Protein AF-A9WRK1-F1 (afdb_monomer)

Mean predicted aligned error: 12.49 Å

Nearest PDB structures (foldseek):
  1ps9-assembly1_A  TM=9.336E-01  e=1.833E-05  Escherichia coli
  8zpj-assembly1_A-1  TM=4.957E-01  e=1.396E+00  Escherichia coli K-12
  2pdo-assembly1_A  TM=3.924E-01  e=1.396E+00  Shigella flexneri 2a str. 2457T

Structure (mmCIF, N/CA/C/O backbone):
data_AF-A9WRK1-F1
#
_entry.id   AF-A9WRK1-F1
#
loop_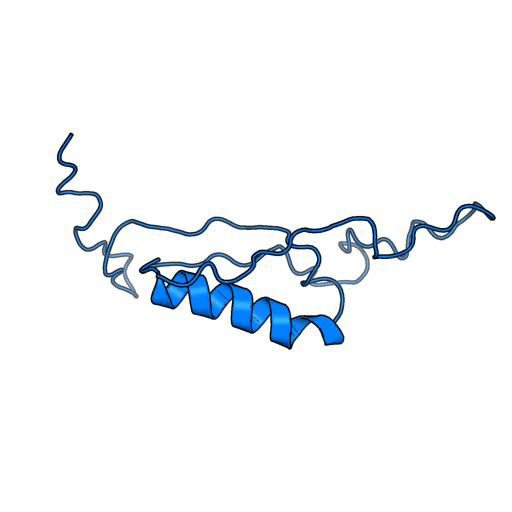
_atom_site.group_PDB
_atom_site.id
_atom_site.type_symbol
_atom_site.label_atom_id
_atom_site.label_alt_id
_atom_site.label_comp_id
_atom_site.label_asym_id
_atom_site.label_entity_id
_atom_site.label_seq_id
_atom_site.pdbx_PDB_ins_code
_atom_site.Cartn_x
_atom_site.Cartn_y
_atom_site.Cartn_z
_atom_site.occupancy
_atom_site.B_iso_or_equiv
_atom_site.auth_seq_id
_atom_site.auth_comp_id
_atom_site.auth_asym_id
_atom_site.auth_atom_id
_atom_site.pdbx_PDB_model_num
ATOM 1 N N . MET A 1 1 ? 4.937 -3.930 26.185 1.00 48.62 1 MET A N 1
ATOM 2 C CA . MET A 1 1 ? 4.802 -2.766 25.283 1.00 48.62 1 MET A CA 1
ATOM 3 C C . MET A 1 1 ? 3.441 -2.855 24.617 1.00 48.62 1 MET A C 1
ATOM 5 O O . MET A 1 1 ? 3.298 -3.611 23.670 1.00 48.62 1 MET A O 1
ATOM 9 N N . ASN A 1 2 ? 2.427 -2.193 25.174 1.00 52.41 2 ASN A N 1
ATOM 10 C CA . ASN A 1 2 ? 1.100 -2.139 24.564 1.00 52.41 2 ASN A CA 1
ATOM 11 C C . ASN A 1 2 ? 0.955 -0.743 23.956 1.00 52.41 2 ASN A C 1
ATOM 13 O O . ASN A 1 2 ? 1.047 0.238 24.692 1.00 52.41 2 ASN A O 1
ATOM 17 N N . SER A 1 3 ? 0.802 -0.655 22.635 1.00 63.91 3 SER A N 1
ATOM 18 C CA . SER A 1 3 ? 0.710 0.611 21.899 1.00 63.91 3 SER A CA 1
ATOM 19 C C . SER A 1 3 ? -0.735 0.816 21.438 1.00 63.91 3 SER A C 1
ATOM 21 O O . SER A 1 3 ? -1.022 0.622 20.256 1.00 63.91 3 SER A O 1
ATOM 23 N N . PRO A 1 4 ? -1.668 1.195 22.335 1.00 78.88 4 PRO A N 1
ATOM 24 C CA . PRO A 1 4 ? -3.091 1.320 22.004 1.00 78.88 4 PRO A CA 1
ATOM 25 C C . PRO A 1 4 ? -3.355 2.343 20.890 1.00 78.88 4 PRO A C 1
ATOM 27 O O . PRO A 1 4 ? -4.357 2.253 20.191 1.00 78.88 4 PRO A O 1
ATOM 30 N N . GLN A 1 5 ? -2.433 3.287 20.677 1.00 89.62 5 GLN A N 1
ATOM 31 C CA . GLN A 1 5 ? -2.527 4.265 19.595 1.00 89.62 5 GLN A CA 1
ATOM 32 C C . GLN A 1 5 ? -2.164 3.699 18.217 1.00 89.62 5 GLN A C 1
ATOM 34 O O . GLN A 1 5 ? -2.598 4.245 17.212 1.00 89.62 5 GLN A O 1
ATOM 39 N N . LEU A 1 6 ? -1.377 2.622 18.131 1.00 91.75 6 LEU A N 1
ATOM 40 C CA . LEU A 1 6 ? -0.943 2.084 16.836 1.00 91.75 6 LEU A CA 1
ATOM 41 C C . LEU A 1 6 ? -2.124 1.509 16.044 1.00 91.75 6 LEU A C 1
ATOM 43 O O . LEU A 1 6 ? -2.216 1.683 14.830 1.00 91.75 6 LEU A O 1
ATOM 47 N N . LEU A 1 7 ? -3.030 0.835 16.750 1.00 93.56 7 LEU A N 1
ATOM 48 C CA . LEU A 1 7 ? -4.214 0.207 16.170 1.00 93.56 7 LEU A CA 1
ATOM 49 C C . LEU A 1 7 ? -5.461 1.093 16.263 1.00 93.56 7 LEU A C 1
ATOM 51 O O . LEU A 1 7 ? -6.532 0.665 15.845 1.00 93.56 7 LEU A O 1
ATOM 55 N N . SER A 1 8 ? -5.338 2.313 16.797 1.00 94.75 8 SER A N 1
ATOM 56 C CA . SER A 1 8 ? -6.451 3.253 16.807 1.00 94.75 8 SER A CA 1
ATOM 57 C C . SER A 1 8 ? -6.650 3.878 15.421 1.00 94.75 8 SER A C 1
ATOM 59 O O . SER A 1 8 ? -5.673 4.063 14.683 1.00 94.75 8 SER A O 1
ATOM 61 N N . PRO A 1 9 ? -7.894 4.234 15.058 1.00 95.62 9 PRO A N 1
ATOM 62 C CA . PRO A 1 9 ? -8.161 4.933 13.812 1.00 95.62 9 PRO A CA 1
ATOM 63 C C . PRO A 1 9 ? -7.408 6.268 13.696 1.00 95.62 9 PRO A C 1
ATOM 65 O O . PRO A 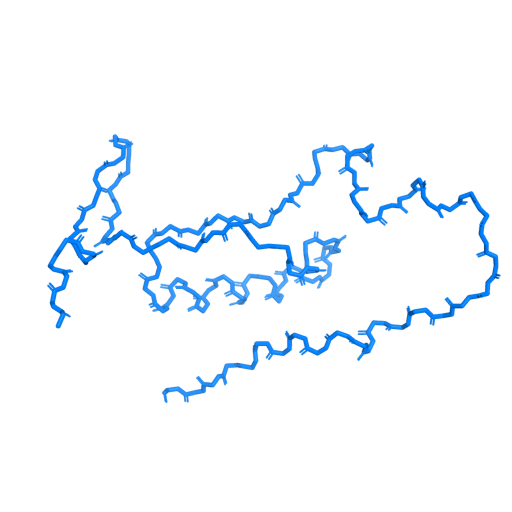1 9 ? -7.080 6.920 14.698 1.00 95.62 9 PRO A O 1
ATOM 68 N N . LEU A 1 10 ? -7.149 6.680 12.456 1.00 95.19 10 LEU A N 1
ATOM 69 C CA . LEU A 1 10 ? -6.555 7.975 12.124 1.00 95.19 10 LEU A CA 1
ATOM 70 C C . LEU A 1 10 ? -7.392 8.668 11.052 1.00 95.19 10 LEU A C 1
ATOM 72 O O . LEU A 1 10 ? -7.588 8.125 9.969 1.00 95.19 10 LEU A O 1
ATOM 76 N N . ASP A 1 11 ? -7.859 9.872 11.357 1.00 95.88 11 ASP A N 1
ATOM 77 C CA . ASP A 1 11 ? -8.555 10.731 10.406 1.00 95.88 11 ASP A CA 1
ATOM 78 C C . ASP A 1 11 ? -7.548 11.561 9.594 1.00 95.88 11 ASP A C 1
ATOM 80 O O . ASP A 1 11 ? -6.659 12.198 10.164 1.00 95.88 11 ASP A O 1
ATOM 84 N N . LEU A 1 12 ? -7.674 11.520 8.267 1.00 94.19 12 LEU A N 1
ATOM 85 C CA . LEU A 1 12 ? -6.870 12.278 7.303 1.00 94.19 12 LEU A CA 1
ATOM 86 C C . LEU A 1 12 ? -7.713 13.322 6.545 1.00 94.19 12 LEU A C 1
ATOM 88 O O . LEU A 1 12 ? -7.290 13.823 5.503 1.00 94.19 12 LEU A O 1
ATOM 92 N N . GLY A 1 13 ? -8.916 13.636 7.032 1.00 95.00 13 GLY A N 1
ATOM 93 C CA . GLY A 1 13 ? -9.843 14.582 6.415 1.00 95.00 13 GLY A CA 1
ATOM 94 C C . GLY A 1 13 ? -10.848 13.876 5.508 1.00 95.00 13 GLY A C 1
ATOM 95 O O . GLY A 1 13 ? -11.990 13.665 5.900 1.00 95.00 13 GLY A O 1
ATOM 96 N N . SER A 1 14 ? -10.449 13.496 4.289 1.00 95.81 14 SER A N 1
ATOM 97 C CA . SER A 1 14 ? -11.358 12.807 3.350 1.00 95.81 14 SER A CA 1
ATOM 98 C C . SER A 1 14 ? -11.432 11.290 3.553 1.00 95.81 14 SER A C 1
ATOM 100 O O . SER A 1 14 ? -12.310 10.633 2.995 1.00 95.81 14 SER A O 1
ATOM 102 N N . HIS A 1 15 ? -10.504 10.723 4.325 1.00 95.69 15 HIS A N 1
ATOM 103 C CA . HIS A 1 15 ? -10.402 9.289 4.572 1.00 95.69 15 HIS A CA 1
ATOM 104 C C . HIS A 1 15 ? -10.056 9.016 6.032 1.00 95.69 15 HIS A C 1
ATOM 106 O O . HIS A 1 15 ? -9.207 9.686 6.617 1.00 95.69 15 HIS A O 1
ATOM 112 N N . THR A 1 16 ? -10.653 7.966 6.590 1.00 95.94 16 THR A N 1
ATOM 113 C CA . THR A 1 16 ? -10.296 7.448 7.912 1.00 95.94 16 THR A CA 1
ATOM 114 C C . THR A 1 16 ? -9.566 6.122 7.756 1.00 95.94 16 THR A C 1
ATOM 116 O O . THR A 1 16 ? -10.099 5.159 7.201 1.00 95.94 16 THR A O 1
ATOM 119 N N . LEU A 1 17 ? -8.340 6.058 8.262 1.00 96.00 17 LEU A N 1
ATOM 120 C CA . LEU A 1 17 ? -7.562 4.833 8.327 1.00 96.00 17 LEU A CA 1
ATOM 121 C C . LEU A 1 17 ? -8.003 3.999 9.529 1.00 96.00 17 LEU A C 1
ATOM 123 O O . LEU A 1 17 ? -8.115 4.497 10.647 1.00 96.00 17 LEU A O 1
ATOM 127 N N . ARG A 1 18 ? -8.192 2.699 9.298 1.00 94.69 18 ARG A N 1
ATOM 128 C CA . ARG A 1 18 ? -8.546 1.701 10.323 1.00 94.69 18 ARG A CA 1
ATOM 129 C C . ARG A 1 18 ? -7.479 1.513 11.409 1.00 94.69 18 ARG A C 1
ATOM 131 O O . ARG A 1 18 ? -7.803 1.043 12.491 1.00 94.69 18 ARG A O 1
ATOM 138 N N . ASN A 1 19 ? -6.220 1.830 11.108 1.00 95.38 19 ASN A N 1
ATOM 139 C CA . ASN A 1 19 ? -5.086 1.810 12.030 1.00 95.38 19 ASN A CA 1
ATOM 140 C C . ASN A 1 19 ? -3.967 2.725 11.499 1.00 95.38 19 ASN A C 1
ATOM 142 O O . ASN A 1 19 ? -4.071 3.270 10.399 1.00 95.38 19 ASN A O 1
ATOM 146 N N . ARG A 1 20 ? -2.883 2.877 12.263 1.00 96.06 20 ARG A N 1
ATOM 147 C CA . ARG A 1 20 ? -1.729 3.722 11.907 1.00 96.06 20 ARG A CA 1
ATOM 148 C C . ARG A 1 20 ? -0.588 2.942 11.248 1.00 96.06 20 ARG A C 1
ATOM 150 O O . ARG A 1 20 ? 0.549 3.408 11.240 1.00 96.06 20 ARG A O 1
ATOM 157 N N . VAL A 1 21 ? -0.867 1.749 10.722 1.00 95.19 21 VAL A N 1
ATOM 158 C CA . VAL A 1 21 ? 0.118 0.913 10.031 1.00 95.19 21 VAL A CA 1
ATOM 159 C C . VAL A 1 21 ? 0.119 1.278 8.553 1.00 95.19 21 VAL A C 1
ATOM 161 O O . VAL A 1 21 ? -0.856 1.050 7.833 1.00 95.19 21 VAL A O 1
ATOM 164 N N . VAL A 1 22 ? 1.238 1.841 8.108 1.00 95.06 22 VAL A N 1
ATOM 165 C CA . VAL A 1 22 ? 1.440 2.289 6.730 1.00 95.06 22 VAL A CA 1
ATOM 166 C C . VAL A 1 22 ? 2.557 1.471 6.101 1.00 95.06 22 VAL A C 1
ATOM 168 O O . VAL A 1 22 ? 3.643 1.352 6.668 1.00 95.06 22 VAL A O 1
ATOM 171 N N . MET A 1 23 ? 2.304 0.934 4.910 1.00 94.81 23 MET A N 1
ATOM 172 C CA . MET A 1 23 ? 3.373 0.442 4.049 1.00 94.81 23 MET A CA 1
ATOM 173 C C . MET A 1 23 ? 3.975 1.641 3.306 1.00 94.81 23 MET A C 1
ATOM 175 O O . MET A 1 23 ? 3.293 2.293 2.513 1.00 94.81 23 MET A O 1
ATOM 179 N N . GLY A 1 24 ? 5.247 1.934 3.581 1.00 91.62 24 GLY A N 1
ATOM 180 C CA . GLY A 1 24 ? 5.993 2.983 2.884 1.00 91.62 24 GLY A CA 1
ATOM 181 C C . GLY A 1 24 ? 6.241 2.663 1.407 1.00 91.62 24 GLY A C 1
ATOM 182 O O . GLY A 1 24 ? 6.054 1.531 0.966 1.00 91.62 24 GLY A O 1
ATOM 183 N N . SER A 1 25 ? 6.699 3.669 0.656 1.00 89.69 25 SER A N 1
ATOM 184 C CA . SER A 1 25 ? 7.055 3.499 -0.756 1.00 89.69 25 SER A CA 1
ATOM 185 C C . SER A 1 25 ? 8.204 2.504 -0.903 1.00 89.69 25 SER A C 1
ATOM 187 O O . SER A 1 25 ? 9.264 2.667 -0.296 1.00 89.69 25 SER A O 1
ATOM 189 N N . MET A 1 26 ? 7.989 1.468 -1.710 1.00 86.94 26 MET A N 1
ATOM 190 C CA . MET A 1 26 ? 8.983 0.436 -1.980 1.00 86.94 26 MET A CA 1
ATOM 191 C C . MET A 1 26 ? 9.233 0.315 -3.479 1.00 86.94 26 MET A C 1
ATOM 193 O O . MET A 1 26 ? 8.290 0.136 -4.238 1.00 86.94 26 MET A O 1
ATOM 197 N N . HIS A 1 27 ? 10.501 0.352 -3.890 1.00 84.12 27 HIS A N 1
ATOM 198 C CA . HIS A 1 27 ? 10.915 0.007 -5.251 1.00 84.12 27 HIS A CA 1
ATOM 199 C C . HIS A 1 27 ? 11.167 -1.498 -5.327 1.00 84.12 27 HIS A C 1
ATOM 201 O O . HIS A 1 27 ? 12.229 -1.978 -4.925 1.00 84.12 27 HIS A O 1
ATOM 207 N N . THR A 1 28 ? 10.172 -2.256 -5.781 1.00 78.62 28 THR A N 1
ATOM 208 C CA . THR A 1 28 ? 10.251 -3.724 -5.830 1.00 78.62 28 THR A CA 1
ATOM 209 C C . THR A 1 28 ? 10.909 -4.251 -7.108 1.00 78.62 28 THR A C 1
ATOM 211 O O . THR A 1 28 ? 11.262 -5.427 -7.173 1.00 78.62 28 THR A O 1
ATOM 214 N N . GLY A 1 29 ? 11.074 -3.399 -8.124 1.00 75.38 29 GLY A N 1
ATOM 215 C CA . GLY A 1 29 ? 11.534 -3.773 -9.464 1.00 75.38 29 GLY A CA 1
ATOM 216 C C . GLY A 1 29 ? 10.419 -4.366 -10.336 1.00 75.38 29 GLY A C 1
ATOM 217 O O . GLY A 1 29 ? 10.615 -4.603 -11.531 1.00 75.38 29 GLY A O 1
ATOM 218 N N . MET A 1 30 ? 9.227 -4.584 -9.769 1.00 79.62 30 MET A N 1
ATOM 219 C CA . MET A 1 30 ? 8.038 -5.014 -10.510 1.00 79.62 30 MET A CA 1
ATOM 220 C C . MET A 1 30 ? 7.335 -3.837 -11.206 1.00 79.62 30 MET A C 1
ATOM 222 O O . MET A 1 30 ? 6.538 -4.052 -12.116 1.00 79.62 30 MET A O 1
ATOM 226 N N . GLU A 1 31 ? 7.657 -2.599 -10.829 1.00 79.06 31 GLU A N 1
ATOM 227 C CA . GLU A 1 31 ? 7.069 -1.367 -11.368 1.00 79.06 31 GLU A CA 1
ATOM 228 C C . GLU A 1 31 ? 7.574 -1.031 -12.788 1.00 79.06 31 GLU A C 1
ATOM 230 O O . GLU A 1 31 ? 6.895 -0.33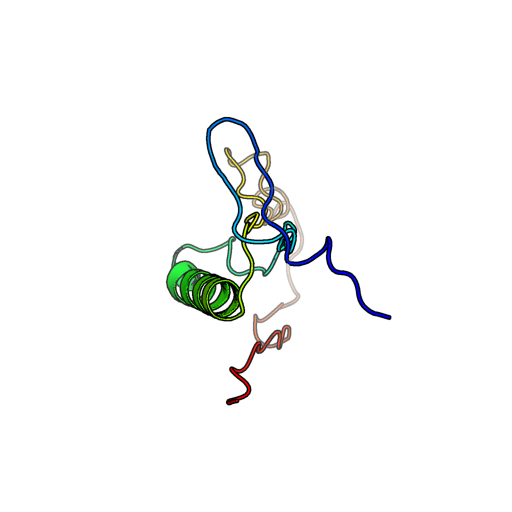9 -13.542 1.00 79.06 31 GLU A O 1
ATOM 235 N N . ASP A 1 32 ? 8.730 -1.571 -13.187 1.00 73.81 32 ASP A N 1
ATOM 236 C CA . ASP A 1 32 ? 9.435 -1.203 -14.426 1.00 73.81 32 ASP A CA 1
ATOM 237 C C . ASP A 1 32 ? 8.814 -1.769 -15.710 1.00 73.81 32 ASP A C 1
ATOM 239 O O . ASP A 1 32 ? 9.062 -1.270 -16.811 1.00 73.81 32 ASP A O 1
ATOM 243 N N . ARG A 1 33 ? 8.058 -2.869 -15.617 1.00 76.25 33 ARG A N 1
ATOM 244 C CA . ARG A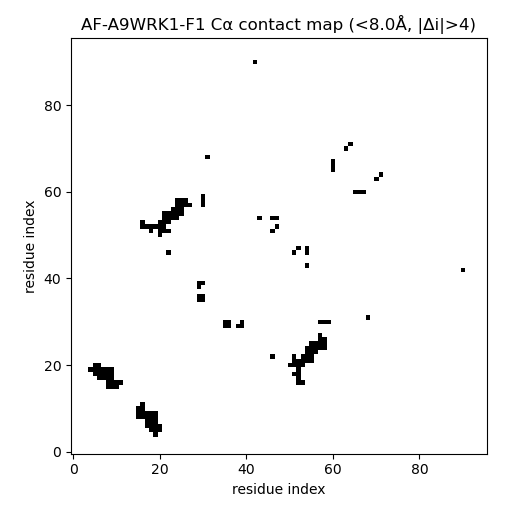 1 33 ? 7.517 -3.560 -16.795 1.00 76.25 33 ARG A CA 1
ATOM 245 C C . ARG A 1 33 ? 6.076 -3.971 -16.557 1.00 76.25 33 ARG A C 1
ATOM 247 O O . ARG A 1 33 ? 5.805 -4.747 -15.651 1.00 76.25 33 ARG A O 1
ATOM 254 N N . ALA A 1 34 ? 5.184 -3.583 -17.469 1.00 80.94 34 ALA A N 1
ATOM 255 C CA . ALA A 1 34 ? 3.753 -3.897 -17.390 1.00 80.94 34 ALA A CA 1
ATOM 256 C C . ALA A 1 34 ? 3.449 -5.396 -17.200 1.00 80.94 34 ALA A C 1
ATOM 258 O O . ALA A 1 34 ? 2.503 -5.764 -16.513 1.00 80.94 34 ALA A O 1
ATOM 259 N N . LYS A 1 35 ? 4.291 -6.281 -17.749 1.00 82.69 35 LYS A N 1
ATOM 260 C CA . LYS A 1 35 ? 4.162 -7.737 -17.572 1.00 82.69 35 LYS A CA 1
ATOM 261 C C . LYS A 1 35 ? 4.276 -8.208 -16.109 1.00 82.69 35 LYS A C 1
ATOM 263 O O . LYS A 1 35 ? 3.805 -9.295 -15.803 1.00 82.69 35 LYS A O 1
ATOM 268 N N . ASN A 1 36 ? 4.902 -7.419 -15.234 1.00 85.12 36 ASN A N 1
ATOM 269 C CA . ASN A 1 36 ? 5.102 -7.736 -13.818 1.00 85.12 36 ASN A CA 1
ATOM 270 C C . ASN A 1 36 ? 3.967 -7.178 -12.935 1.00 85.12 36 ASN A C 1
ATOM 272 O O . ASN A 1 36 ? 3.925 -7.452 -11.739 1.00 85.12 36 ASN A O 1
ATOM 276 N N . PHE A 1 37 ? 3.018 -6.419 -13.498 1.00 88.56 37 PHE A N 1
ATOM 277 C CA . PHE A 1 37 ? 1.912 -5.832 -12.733 1.00 88.56 37 PHE A CA 1
ATOM 278 C C . PHE A 1 37 ? 1.020 -6.852 -12.014 1.00 88.56 37 PHE A C 1
ATOM 280 O O . PHE A 1 37 ? 0.585 -6.538 -10.909 1.00 88.56 37 PHE A O 1
ATOM 287 N N . PRO A 1 38 ? 0.765 -8.067 -12.541 1.00 92.06 38 PRO A N 1
ATOM 288 C CA . PRO A 1 38 ? 0.047 -9.086 -11.776 1.00 92.06 38 PRO A CA 1
ATOM 289 C C . PRO A 1 38 ? 0.776 -9.484 -10.485 1.00 92.06 38 PRO A C 1
ATOM 291 O O . PRO A 1 38 ? 0.143 -9.662 -9.448 1.00 92.06 38 PRO A O 1
ATOM 294 N N . GLU A 1 39 ? 2.108 -9.572 -10.527 1.00 90.00 39 GLU A N 1
ATOM 295 C CA . GLU A 1 39 ? 2.934 -9.894 -9.359 1.00 90.00 39 GLU A CA 1
ATOM 296 C C . GLU A 1 39 ? 2.959 -8.726 -8.361 1.00 90.00 39 GLU A C 1
ATOM 298 O O . GLU A 1 39 ? 2.822 -8.934 -7.157 1.00 90.00 39 GLU A O 1
ATOM 303 N N . LEU A 1 40 ? 3.008 -7.487 -8.863 1.00 90.31 40 LEU A N 1
ATOM 304 C CA . LEU A 1 40 ? 2.888 -6.274 -8.050 1.00 90.31 40 LEU A CA 1
ATOM 305 C C . LEU A 1 40 ? 1.507 -6.154 -7.378 1.00 90.31 40 LEU A C 1
ATOM 307 O O . LEU A 1 40 ? 1.406 -5.785 -6.209 1.00 90.31 40 LEU A O 1
ATOM 311 N N . ALA A 1 41 ? 0.433 -6.493 -8.094 1.00 92.81 41 ALA A N 1
ATOM 312 C CA . ALA A 1 41 ? -0.921 -6.493 -7.551 1.00 92.81 41 ALA A CA 1
ATOM 313 C C . ALA A 1 41 ? -1.076 -7.549 -6.449 1.00 92.81 41 ALA A C 1
ATOM 315 O O . ALA A 1 41 ? -1.595 -7.236 -5.377 1.00 92.81 41 ALA A O 1
ATOM 316 N N . ALA A 1 42 ? -0.567 -8.765 -6.676 1.00 94.94 42 ALA A N 1
ATOM 317 C CA . ALA A 1 42 ? -0.526 -9.809 -5.655 1.00 94.94 42 ALA A CA 1
ATOM 318 C C . ALA A 1 42 ? 0.288 -9.353 -4.435 1.00 94.94 42 ALA A C 1
ATOM 320 O O . ALA A 1 42 ? -0.163 -9.483 -3.300 1.00 94.94 42 ALA A O 1
ATOM 321 N N . TYR A 1 43 ? 1.443 -8.723 -4.664 1.00 92.56 43 TYR A N 1
ATOM 322 C CA . TYR A 1 43 ? 2.259 -8.146 -3.606 1.00 92.56 43 TYR A CA 1
ATOM 323 C C . TYR A 1 43 ? 1.446 -7.176 -2.733 1.00 92.56 43 TYR A C 1
ATOM 325 O O . TYR A 1 43 ? 1.459 -7.334 -1.512 1.00 92.56 43 TYR A O 1
ATOM 333 N N . PHE A 1 44 ? 0.703 -6.227 -3.312 1.00 94.44 44 PHE A N 1
ATOM 334 C CA . PHE A 1 44 ? -0.117 -5.284 -2.540 1.00 94.44 44 PHE A CA 1
ATOM 335 C C . PHE A 1 44 ? -1.323 -5.938 -1.859 1.00 94.44 44 PHE A C 1
ATOM 337 O O . PHE A 1 44 ? -1.631 -5.583 -0.718 1.00 94.44 44 PHE A O 1
ATOM 344 N N . ALA A 1 45 ? -1.965 -6.910 -2.512 1.00 95.94 45 ALA A N 1
ATOM 345 C CA . ALA A 1 45 ? -3.097 -7.643 -1.952 1.00 95.94 45 ALA A CA 1
ATOM 346 C C . ALA A 1 45 ? -2.725 -8.328 -0.627 1.00 95.94 45 ALA A C 1
ATOM 348 O O . ALA A 1 45 ? -3.444 -8.180 0.360 1.00 95.94 45 ALA A O 1
ATOM 349 N N . GLU A 1 46 ? -1.553 -8.966 -0.563 1.00 96.44 46 GLU A N 1
ATOM 350 C CA . GLU A 1 46 ? -1.061 -9.603 0.665 1.00 96.44 46 GLU A CA 1
ATOM 351 C C . GLU A 1 46 ? -0.845 -8.592 1.810 1.00 96.44 46 GLU A C 1
ATOM 353 O O . GLU A 1 46 ? -1.143 -8.887 2.966 1.00 96.44 46 GLU A O 1
ATOM 358 N N . ARG A 1 47 ? -0.380 -7.363 1.524 1.00 95.06 47 ARG A N 1
ATOM 359 C CA . ARG A 1 47 ? -0.186 -6.327 2.567 1.00 95.06 47 ARG A CA 1
ATOM 360 C C . ARG A 1 47 ? -1.514 -5.766 3.058 1.00 95.06 47 ARG A C 1
ATOM 362 O O . ARG A 1 47 ? -1.665 -5.505 4.253 1.00 95.06 47 ARG A O 1
ATOM 369 N N . ALA A 1 48 ? -2.469 -5.588 2.149 1.00 95.56 48 ALA A N 1
ATOM 370 C CA . ALA A 1 48 ? -3.816 -5.161 2.501 1.00 95.56 48 ALA A CA 1
ATOM 371 C C . ALA A 1 48 ? -4.515 -6.220 3.375 1.00 95.56 48 ALA A C 1
ATOM 373 O O . ALA A 1 48 ? -5.092 -5.878 4.413 1.00 95.56 48 ALA A O 1
ATOM 374 N N . ALA A 1 49 ? -4.387 -7.503 3.013 1.00 96.31 49 ALA A N 1
ATOM 375 C CA . ALA A 1 49 ? -4.874 -8.630 3.807 1.00 96.31 49 ALA A CA 1
ATOM 376 C C . ALA A 1 49 ? -4.177 -8.715 5.178 1.00 96.31 49 ALA A C 1
ATOM 378 O O . ALA A 1 49 ? -4.840 -8.921 6.193 1.00 96.31 49 ALA A O 1
ATOM 379 N N . GLY A 1 50 ? -2.867 -8.443 5.226 1.00 94.94 50 GLY A N 1
ATOM 380 C CA . GLY A 1 50 ? -2.072 -8.358 6.457 1.00 94.94 50 GLY A CA 1
ATOM 381 C C . GLY A 1 50 ? -2.417 -7.178 7.376 1.00 94.94 50 GLY A C 1
ATOM 382 O O . GLY A 1 50 ? -1.900 -7.095 8.489 1.00 94.94 50 GLY A O 1
ATOM 383 N N . GLY A 1 51 ? -3.304 -6.274 6.951 1.00 94.31 51 GLY A N 1
ATOM 384 C CA . GLY A 1 51 ? -3.870 -5.241 7.816 1.00 94.31 51 GLY A CA 1
ATOM 385 C C . GLY A 1 51 ? -3.242 -3.854 7.700 1.00 94.31 51 GLY A C 1
ATOM 386 O O . GLY A 1 51 ? -3.570 -3.001 8.527 1.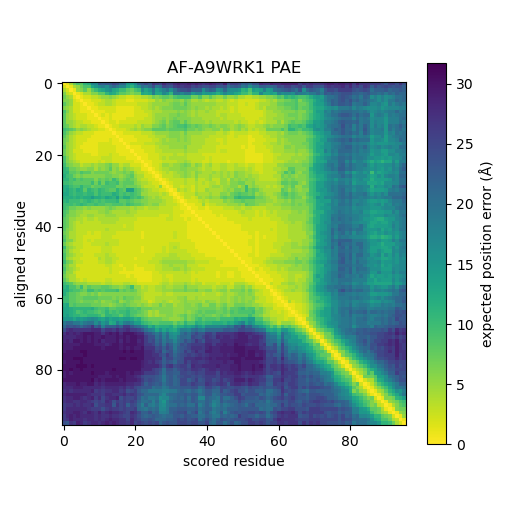00 94.31 51 GLY A O 1
ATOM 387 N N . ALA A 1 52 ? -2.402 -3.591 6.693 1.00 95.62 52 ALA A N 1
ATOM 388 C CA . ALA A 1 52 ? -1.958 -2.228 6.396 1.00 95.62 52 ALA A CA 1
ATOM 389 C C . ALA A 1 52 ? -3.169 -1.336 6.069 1.00 95.62 52 ALA A C 1
ATOM 391 O O . ALA A 1 52 ? -4.020 -1.707 5.257 1.00 95.62 52 ALA A O 1
ATOM 392 N N . ALA A 1 53 ? -3.268 -0.168 6.707 1.00 96.06 53 ALA A N 1
ATOM 393 C CA . ALA A 1 53 ? -4.367 0.763 6.457 1.00 96.06 53 ALA A CA 1
ATOM 394 C C . ALA A 1 53 ? -4.111 1.674 5.251 1.00 96.06 53 ALA A C 1
ATOM 396 O O . ALA A 1 53 ? -5.061 2.100 4.600 1.00 96.06 53 ALA A O 1
ATOM 397 N N . LEU A 1 54 ? -2.842 1.957 4.950 1.00 96.12 54 LEU A N 1
ATOM 398 C CA . LEU A 1 54 ? -2.421 2.745 3.796 1.00 96.12 54 LEU A CA 1
ATOM 399 C C . LEU A 1 54 ? -1.197 2.096 3.147 1.00 96.12 54 LEU A C 1
ATOM 401 O O . LEU A 1 54 ? -0.268 1.676 3.839 1.00 96.12 54 LEU A O 1
ATOM 405 N N . ILE A 1 55 ? -1.201 2.034 1.818 1.00 95.62 55 ILE A N 1
ATOM 406 C CA . ILE A 1 55 ? -0.101 1.517 1.006 1.00 95.62 55 ILE A CA 1
ATOM 407 C C . ILE A 1 55 ? 0.350 2.621 0.057 1.00 95.62 55 ILE A C 1
ATOM 409 O O . ILE A 1 55 ? -0.444 3.115 -0.742 1.00 95.62 55 ILE A O 1
ATOM 413 N N . ILE A 1 56 ? 1.624 2.993 0.141 1.00 93.81 56 ILE A N 1
ATOM 414 C CA . ILE A 1 56 ? 2.253 3.934 -0.783 1.00 93.81 56 ILE A CA 1
ATOM 415 C C . ILE A 1 56 ? 3.010 3.108 -1.824 1.00 93.81 56 ILE A C 1
ATOM 417 O O . ILE A 1 56 ? 3.877 2.308 -1.476 1.00 93.81 56 ILE A O 1
ATOM 421 N N . THR A 1 57 ? 2.676 3.265 -3.104 1.00 89.81 57 THR A N 1
ATOM 422 C CA . THR A 1 57 ? 3.333 2.507 -4.178 1.00 89.81 57 THR A CA 1
ATOM 423 C C . THR A 1 57 ? 4.802 2.912 -4.334 1.00 89.81 57 THR A C 1
ATOM 425 O O . THR A 1 57 ? 5.229 3.979 -3.879 1.00 89.81 57 THR A O 1
ATOM 428 N N . GLY A 1 58 ? 5.587 2.078 -5.021 1.00 85.31 58 GLY A N 1
ATOM 429 C CA . GLY A 1 58 ? 6.877 2.493 -5.569 1.00 85.31 58 GLY A CA 1
ATOM 430 C C . GLY A 1 58 ? 6.738 3.670 -6.538 1.00 85.31 58 GLY A C 1
ATOM 431 O O . GLY A 1 58 ? 5.641 3.985 -7.012 1.00 85.31 58 GLY A O 1
ATOM 432 N N . GLY A 1 59 ? 7.857 4.336 -6.821 1.00 82.81 59 GLY A N 1
ATOM 433 C CA . GLY A 1 59 ? 7.883 5.452 -7.764 1.00 82.81 59 GLY A CA 1
ATOM 434 C C . GLY A 1 59 ? 7.578 4.998 -9.192 1.00 82.81 59 GLY A C 1
ATOM 435 O O . GLY A 1 59 ? 8.323 4.202 -9.758 1.00 82.81 59 GLY A O 1
ATOM 436 N N . PHE A 1 60 ? 6.517 5.550 -9.779 1.00 83.88 60 PHE A N 1
ATOM 437 C CA . PHE A 1 60 ? 6.238 5.464 -11.211 1.00 83.88 60 PHE A CA 1
ATOM 438 C C . PHE A 1 60 ? 6.689 6.755 -11.878 1.00 83.88 60 PHE A C 1
ATOM 440 O O . PHE A 1 60 ? 6.270 7.844 -11.484 1.00 83.88 60 PHE A O 1
ATOM 447 N N . SER A 1 61 ? 7.556 6.638 -12.883 1.00 84.31 61 SER A N 1
ATOM 448 C CA . SER A 1 61 ? 8.024 7.822 -13.590 1.00 84.31 61 SER A CA 1
ATOM 449 C C . SER A 1 61 ? 6.915 8.388 -14.484 1.00 84.31 61 SER A C 1
ATOM 451 O O . SER A 1 61 ? 6.358 7.636 -15.288 1.00 84.31 61 SER A O 1
ATOM 453 N N . PRO A 1 62 ? 6.586 9.689 -14.382 1.00 83.88 62 PRO A N 1
ATOM 454 C CA . PRO A 1 62 ? 5.546 10.303 -15.205 1.00 83.88 62 PRO A CA 1
ATOM 455 C C . PRO A 1 62 ? 5.999 10.530 -16.655 1.00 83.88 62 PRO A C 1
ATOM 457 O O . PRO A 1 62 ? 5.169 10.770 -17.529 1.00 83.88 62 PRO A O 1
ATOM 460 N N . ASN A 1 63 ? 7.307 10.483 -16.922 1.00 81.88 63 ASN A N 1
ATOM 461 C CA . ASN A 1 63 ? 7.887 10.665 -18.247 1.00 81.88 63 ASN A CA 1
ATOM 462 C C . ASN A 1 63 ? 9.139 9.789 -18.425 1.00 81.88 63 ASN A C 1
ATOM 464 O O . ASN A 1 63 ? 9.614 9.137 -17.500 1.00 81.88 63 ASN A O 1
ATOM 468 N N . ILE A 1 64 ? 9.673 9.744 -19.645 1.00 78.19 64 ILE A N 1
ATOM 469 C CA . ILE A 1 64 ? 10.833 8.898 -19.966 1.00 78.19 64 ILE A CA 1
ATOM 470 C C . ILE A 1 64 ? 12.111 9.422 -19.290 1.00 78.19 64 ILE A C 1
ATOM 472 O O . ILE A 1 64 ? 12.963 8.628 -18.894 1.00 78.19 64 ILE A O 1
ATOM 476 N N . GLU A 1 65 ? 12.242 10.741 -19.143 1.00 81.88 65 GLU A N 1
ATOM 477 C CA . GLU A 1 65 ? 13.435 11.404 -18.600 1.00 81.88 65 GL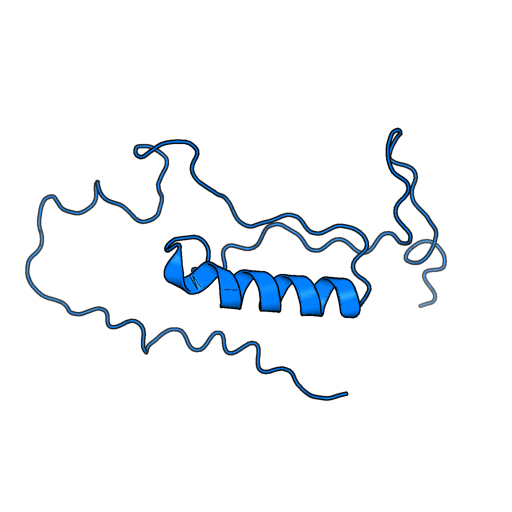U A CA 1
ATOM 478 C C . GLU A 1 65 ? 13.665 11.088 -17.119 1.00 81.88 65 GLU A C 1
ATOM 480 O O . GLU A 1 65 ? 14.802 10.904 -16.694 1.00 81.88 65 GLU A O 1
ATOM 485 N N . GLY A 1 66 ? 12.592 10.951 -16.340 1.00 76.50 66 GLY A N 1
ATOM 486 C CA . GLY A 1 66 ? 12.652 10.575 -14.930 1.00 76.50 66 GLY A CA 1
ATOM 487 C C . GLY A 1 66 ? 12.738 9.066 -14.692 1.00 76.50 66 GLY A C 1
ATOM 488 O O . GLY A 1 66 ? 12.501 8.622 -13.567 1.00 76.50 66 GLY A O 1
ATOM 489 N N . SER A 1 67 ? 12.940 8.246 -15.728 1.00 73.00 67 SER A N 1
ATOM 490 C CA . SER A 1 67 ? 12.957 6.790 -15.578 1.00 73.00 67 SER A CA 1
ATOM 491 C C . SER A 1 67 ? 14.313 6.310 -15.059 1.00 73.00 67 SER A C 1
ATOM 493 O O . SER A 1 67 ? 15.322 6.349 -15.763 1.00 73.00 67 SER A O 1
ATOM 495 N N . LEU A 1 68 ? 14.316 5.776 -13.836 1.00 65.88 68 LEU A N 1
ATOM 496 C CA . LEU A 1 68 ? 15.487 5.149 -13.209 1.00 65.88 68 LEU A CA 1
ATOM 497 C C . LEU A 1 68 ? 15.918 3.851 -13.917 1.00 65.88 68 LEU A C 1
ATOM 499 O O . LEU A 1 68 ? 17.075 3.456 -13.815 1.00 65.88 68 LEU A O 1
ATOM 503 N N . SER A 1 69 ? 15.016 3.228 -14.686 1.00 62.31 69 SER A N 1
ATOM 504 C CA . SER A 1 69 ? 15.293 2.032 -15.501 1.00 62.31 69 SER A CA 1
ATOM 505 C C . SER A 1 69 ? 16.131 2.346 -16.757 1.00 62.31 69 SER A C 1
ATOM 507 O O . SER A 1 69 ? 16.522 1.449 -17.500 1.00 62.31 69 SER A O 1
ATOM 509 N N . GLY A 1 70 ? 16.460 3.625 -16.992 1.00 46.41 70 GLY A N 1
ATOM 510 C CA . GLY A 1 70 ? 17.590 4.026 -17.824 1.00 46.41 70 GLY A CA 1
ATOM 511 C C . GLY A 1 70 ? 17.496 3.615 -19.294 1.00 46.41 70 GLY A C 1
ATOM 512 O O . GLY A 1 70 ? 18.279 2.794 -19.766 1.00 46.41 70 GLY A O 1
ATOM 513 N N . ARG A 1 71 ? 16.658 4.299 -20.084 1.00 44.00 71 ARG A N 1
ATOM 514 C CA . ARG A 1 71 ? 16.909 4.395 -21.540 1.00 44.00 71 ARG A CA 1
ATOM 515 C C . ARG A 1 71 ? 18.025 5.397 -21.877 1.00 44.00 71 ARG A C 1
ATOM 517 O O . ARG A 1 71 ? 18.553 5.360 -22.982 1.00 44.00 71 ARG A O 1
ATOM 524 N N . LEU A 1 72 ? 18.447 6.213 -20.906 1.00 38.88 72 LEU A N 1
ATOM 525 C CA . LEU A 1 72 ? 19.611 7.104 -20.981 1.00 38.88 72 LEU A CA 1
ATOM 526 C C . LEU A 1 72 ? 20.887 6.483 -20.364 1.00 38.88 72 LEU A C 1
ATOM 528 O O . LEU A 1 72 ? 21.790 7.198 -19.948 1.00 38.88 72 LEU A O 1
ATOM 532 N N . HIS A 1 73 ? 20.976 5.148 -20.289 1.00 40.28 73 HIS A N 1
ATOM 533 C CA . HIS A 1 73 ? 22.228 4.426 -20.002 1.00 40.28 73 HIS A CA 1
ATOM 534 C C . HIS A 1 73 ? 22.650 3.503 -21.160 1.00 40.28 73 HIS A C 1
ATOM 536 O O . HIS A 1 73 ? 23.503 2.634 -21.000 1.00 40.28 73 HIS A O 1
ATOM 542 N N . LEU A 1 74 ? 22.067 3.687 -22.353 1.00 39.56 74 LEU A N 1
ATOM 543 C CA . LEU A 1 74 ? 22.443 2.944 -23.560 1.00 39.56 74 LEU A CA 1
ATOM 544 C C . LEU 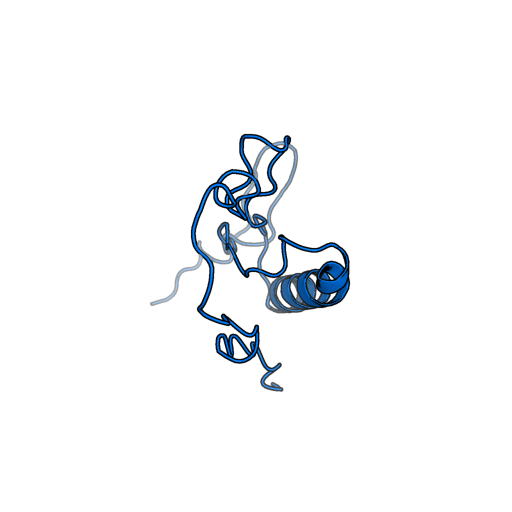A 1 74 ? 23.259 3.779 -24.557 1.00 39.56 74 LEU A C 1
ATOM 546 O O . LEU A 1 74 ? 23.228 3.528 -25.757 1.00 39.56 74 LEU A O 1
ATOM 550 N N . ALA A 1 75 ? 24.036 4.740 -24.060 1.00 42.66 75 ALA A N 1
ATOM 551 C CA . ALA A 1 75 ? 25.207 5.229 -24.771 1.00 42.66 75 ALA A CA 1
ATOM 552 C C . ALA A 1 75 ? 26.449 4.597 -24.122 1.00 42.66 75 ALA A C 1
ATOM 554 O O . ALA A 1 75 ? 27.048 5.151 -23.210 1.00 42.66 75 ALA A O 1
ATOM 555 N N . HIS A 1 76 ? 26.810 3.417 -24.635 1.00 44.28 76 HIS A N 1
ATOM 556 C CA . HIS A 1 76 ? 28.117 2.764 -24.504 1.00 44.28 76 HIS A CA 1
ATOM 557 C C . HIS A 1 76 ? 28.419 1.920 -23.244 1.00 44.28 76 HIS A C 1
ATOM 559 O O . HIS A 1 76 ? 29.102 2.360 -22.323 1.00 44.28 76 HIS A O 1
ATOM 565 N N . ARG A 1 77 ? 28.096 0.615 -23.316 1.00 32.28 77 ARG A N 1
ATOM 566 C CA . ARG A 1 77 ? 29.113 -0.451 -23.175 1.00 32.28 77 ARG A CA 1
ATOM 567 C C . ARG A 1 77 ? 28.608 -1.829 -23.647 1.00 32.28 77 ARG A C 1
ATOM 569 O O . ARG A 1 77 ? 27.602 -2.308 -23.128 1.00 32.28 77 ARG A O 1
ATOM 576 N N . PRO A 1 78 ? 29.292 -2.500 -24.594 1.00 39.62 78 PRO A N 1
ATOM 577 C CA . PRO A 1 78 ? 28.981 -3.876 -24.954 1.00 39.62 78 PRO A CA 1
ATOM 578 C C . PRO A 1 78 ? 29.609 -4.831 -23.927 1.00 39.62 78 PRO A C 1
ATOM 580 O O . PRO A 1 78 ? 30.771 -4.682 -23.556 1.00 39.62 78 PRO A O 1
ATOM 583 N N . GLY A 1 79 ? 28.843 -5.833 -23.493 1.00 44.59 79 GLY A N 1
ATOM 584 C CA . GLY A 1 79 ? 29.372 -7.002 -22.789 1.00 44.59 79 GLY A CA 1
ATOM 585 C C . GLY A 1 79 ? 29.337 -6.937 -21.261 1.00 44.59 79 GLY A C 1
ATOM 586 O O . GLY A 1 79 ? 30.359 -6.717 -20.620 1.00 44.59 79 GLY A O 1
ATOM 587 N N . ARG A 1 80 ? 28.173 -7.230 -20.675 1.00 39.78 80 ARG A N 1
ATOM 588 C CA . ARG A 1 80 ? 28.022 -8.121 -19.508 1.00 39.78 80 ARG A CA 1
ATOM 589 C C . ARG A 1 80 ? 26.533 -8.378 -19.290 1.00 39.78 80 ARG A C 1
ATOM 591 O O . ARG A 1 80 ? 25.776 -7.462 -18.991 1.00 39.78 80 ARG A O 1
ATOM 598 N N . GLY A 1 81 ? 26.113 -9.623 -19.505 1.00 48.41 81 GLY A N 1
ATOM 599 C CA . GLY A 1 81 ? 24.744 -10.051 -19.253 1.00 48.41 81 GLY A CA 1
ATOM 600 C C . GLY A 1 81 ? 24.406 -9.908 -17.773 1.00 48.41 81 GLY A C 1
ATOM 601 O O . GLY A 1 81 ? 25.031 -10.549 -16.938 1.00 48.41 81 GLY A O 1
ATOM 602 N N . GLN A 1 82 ? 23.417 -9.076 -17.465 1.00 45.88 82 GLN A N 1
ATOM 603 C CA . GLN A 1 82 ? 22.683 -9.135 -16.207 1.00 45.88 82 GLN A CA 1
ATOM 604 C C . GLN A 1 82 ? 21.364 -9.832 -16.517 1.00 45.88 82 GLN A C 1
ATOM 606 O O . GLN A 1 82 ? 20.450 -9.257 -17.111 1.00 45.88 82 GLN A O 1
ATOM 611 N N . THR A 1 83 ? 21.304 -11.126 -16.22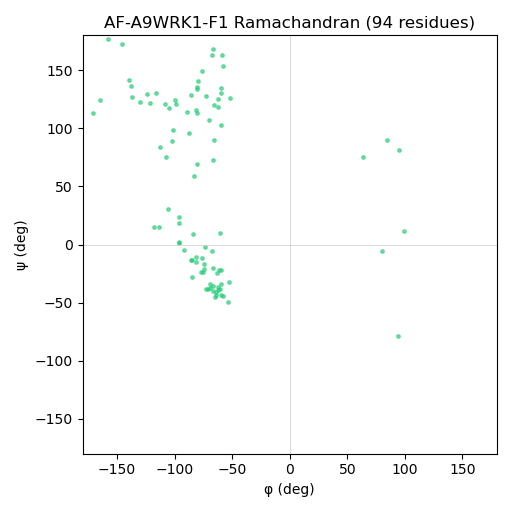0 1.00 39.06 83 THR A N 1
ATOM 612 C CA . THR A 1 83 ? 20.060 -11.882 -16.330 1.00 39.06 83 THR A CA 1
ATOM 613 C C . THR A 1 83 ? 19.195 -11.617 -15.098 1.00 39.06 83 THR A C 1
ATOM 615 O O . THR A 1 83 ? 19.725 -11.638 -13.993 1.00 39.06 83 THR A O 1
ATOM 618 N N . PRO A 1 84 ? 17.865 -11.473 -15.232 1.00 44.75 84 PRO A N 1
ATOM 619 C CA . PRO A 1 84 ? 16.935 -11.289 -14.106 1.00 44.75 84 PRO A CA 1
ATOM 620 C C . PRO A 1 84 ? 16.871 -12.423 -13.058 1.00 44.75 84 PRO A C 1
ATOM 622 O O . PRO A 1 84 ? 15.961 -12.429 -12.238 1.00 44.75 84 PRO A O 1
ATOM 625 N N . ARG A 1 85 ? 17.778 -13.410 -13.085 1.00 42.97 85 ARG A N 1
ATOM 626 C CA . ARG A 1 85 ? 17.805 -14.534 -12.130 1.00 42.97 85 ARG A CA 1
ATOM 627 C C . ARG A 1 85 ? 18.467 -14.189 -10.791 1.00 42.97 85 ARG A C 1
ATOM 629 O O . ARG A 1 85 ? 18.330 -14.971 -9.858 1.00 42.97 85 ARG A O 1
ATOM 636 N N . ASP A 1 86 ? 19.127 -13.036 -10.685 1.00 38.31 86 ASP A N 1
ATOM 637 C CA . ASP A 1 86 ? 19.998 -12.714 -9.543 1.00 38.31 86 ASP A CA 1
ATOM 638 C C . ASP A 1 86 ? 19.322 -11.881 -8.435 1.00 38.31 86 ASP A C 1
ATOM 640 O O . ASP A 1 86 ? 19.950 -11.589 -7.422 1.00 38.31 86 ASP A O 1
ATOM 644 N N . TYR A 1 87 ? 18.033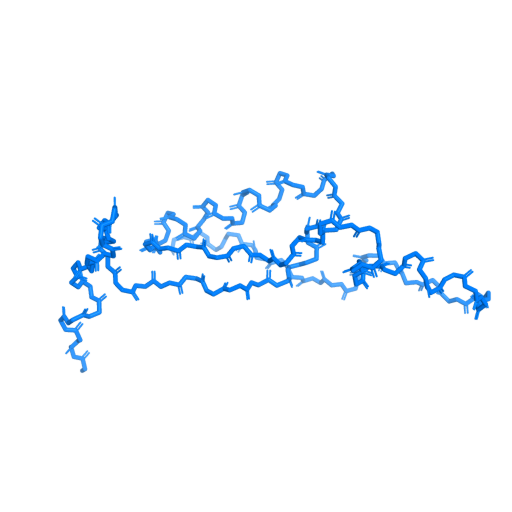 -11.543 -8.572 1.00 41.41 87 TYR A N 1
ATOM 645 C CA . TYR A 1 87 ? 17.237 -10.920 -7.503 1.00 41.41 87 TYR A CA 1
ATOM 646 C C . TYR A 1 87 ? 16.138 -11.874 -7.014 1.00 41.41 87 TYR A C 1
ATOM 648 O O . TYR A 1 87 ? 14.987 -11.776 -7.445 1.00 41.41 87 TYR A O 1
ATOM 656 N N . PRO A 1 88 ? 16.430 -12.809 -6.092 1.00 39.50 88 PRO A N 1
ATOM 657 C CA . PRO A 1 88 ? 15.390 -13.586 -5.449 1.00 39.50 88 PRO A CA 1
ATOM 658 C C . PRO A 1 88 ? 14.766 -12.747 -4.327 1.00 39.50 88 PRO A C 1
ATOM 660 O O . PRO A 1 88 ? 14.885 -13.087 -3.156 1.00 39.50 88 PRO A O 1
ATOM 663 N N . MET A 1 89 ? 14.030 -11.682 -4.658 1.00 43.94 89 MET A N 1
ATOM 664 C CA . MET A 1 89 ? 13.021 -11.149 -3.731 1.00 43.94 89 MET A CA 1
ATOM 665 C C . MET A 1 89 ? 11.742 -11.966 -3.896 1.00 43.94 89 MET A C 1
ATOM 667 O O . MET A 1 89 ? 10.671 -11.459 -4.215 1.00 43.94 89 MET A O 1
ATOM 671 N N . ARG A 1 90 ? 11.867 -13.279 -3.664 1.00 37.69 90 ARG A N 1
ATOM 672 C CA . ARG A 1 90 ? 10.725 -14.151 -3.411 1.00 37.69 90 ARG A CA 1
ATOM 673 C C . ARG A 1 90 ? 10.129 -13.700 -2.079 1.00 37.69 90 ARG A C 1
ATOM 675 O O . ARG A 1 90 ? 10.476 -14.220 -1.023 1.00 37.69 90 ARG A O 1
ATOM 682 N N . CYS A 1 91 ? 9.194 -12.757 -2.123 1.00 40.69 91 CYS A N 1
ATOM 683 C CA . CYS A 1 91 ? 8.119 -12.735 -1.140 1.00 40.69 91 CYS A CA 1
ATOM 684 C C . CYS A 1 91 ? 7.277 -13.990 -1.399 1.00 40.69 91 CYS A C 1
ATOM 686 O O . CYS A 1 91 ? 6.207 -13.913 -1.992 1.00 40.69 91 CYS A O 1
ATOM 688 N N . THR A 1 92 ? 7.789 -15.172 -1.045 1.00 40.88 92 THR A N 1
ATOM 689 C CA . THR A 1 92 ? 6.925 -16.347 -0.990 1.00 40.88 92 THR A CA 1
ATOM 690 C C . THR A 1 92 ? 5.835 -16.042 0.026 1.00 40.88 92 THR A C 1
ATOM 692 O O . THR A 1 92 ? 6.180 -15.570 1.116 1.00 40.88 92 THR A O 1
ATOM 695 N N . PRO A 1 93 ? 4.563 -16.327 -0.280 1.00 35.41 93 PRO A N 1
ATOM 696 C CA . PRO A 1 93 ? 3.543 -16.372 0.747 1.00 35.41 93 PRO A CA 1
ATOM 697 C C . PRO A 1 93 ? 3.986 -17.450 1.738 1.00 35.41 93 PRO A C 1
ATOM 699 O O . PRO A 1 93 ? 3.932 -18.644 1.443 1.00 35.41 93 PRO A O 1
ATOM 702 N N . LYS A 1 94 ? 4.533 -17.046 2.889 1.00 30.16 94 LYS A N 1
ATOM 703 C CA . LYS A 1 94 ? 4.575 -17.956 4.026 1.00 30.16 94 LYS A CA 1
ATOM 704 C C . LYS A 1 94 ? 3.126 -18.068 4.466 1.00 30.16 94 LYS A C 1
ATOM 706 O O . LYS A 1 94 ? 2.553 -17.098 4.945 1.00 30.16 94 LYS A O 1
ATOM 711 N N . ALA A 1 95 ? 2.539 -19.224 4.180 1.00 28.88 95 ALA A N 1
ATOM 712 C CA . ALA A 1 95 ? 1.265 -19.619 4.737 1.00 28.88 95 ALA A CA 1
ATOM 713 C C . ALA A 1 95 ? 1.327 -19.471 6.265 1.00 28.88 95 ALA A C 1
ATOM 715 O O . ALA A 1 95 ? 2.245 -20.021 6.869 1.00 28.88 95 ALA A O 1
ATOM 716 N N . VAL A 1 96 ? 0.346 -18.726 6.786 1.00 36.69 96 VAL A N 1
ATOM 717 C CA . VAL A 1 96 ? -0.186 -18.675 8.163 1.00 36.69 96 VAL A CA 1
ATOM 718 C C . VAL A 1 96 ? 0.828 -18.471 9.289 1.00 36.69 96 VAL A C 1
ATOM 720 O O . VAL A 1 96 ? 1.556 -19.420 9.648 1.00 36.69 96 VAL A O 1
#

Organism: Renibacterium salmoninarum (strain ATCC 33209 / DSM 20767 / JCM 11484 / NBRC 15589 / NCIMB 2235) (NCBI:txid288705)

Sequence (96 aa):
MNSPQLLSPLDLGSHTLRNRVVMGSMHTGMEDRAKNFPELAAYFAERAAGGAALIITGGFSPNIEGSLSGRLHLAHRPGRGQTPRDYPMRCTPKAV

pLDDT: mean 74.02, std 23.1, range [28.88, 96.44]

InterPro domains:
  IPR001155 NADH:flavin oxidoreductase/NADH oxidase, N-terminal [PF00724] (6-67)
  IPR013785 Aldolase-type TIM barrel [G3DSA:3.20.20.70] (1-85)
  IPR051793 NADH:flavin oxidoreductase/NADH oxidase [PTHR42917] (2-69)

Radius of gyration: 18.14 Å; Cα contacts (8 Å, |Δi|>4): 81; chains: 1; bounding box: 41×34×50 Å

Secondary structure (DSSP, 8-state):
---TTTSS-EE-SS-EESSS-EE-----S-TT-GGGHHHHHHHHHHHHHTT-SEEPPPPPPSSSTT-TT-GGG-SS-------TTS----------

Foldseek 3Di:
DDDVQQQPWDDPPVDIFRGNAEADEDDPVLLQDPVSVVVVVVVVVVVVVVRHRYYDYHDDDPDPVPDPVDPPVPPDDDDDDDDPPPDPPPPPPPDD

Solvent-accessible surface area (backbone atoms only — not comparable to full-atom values): 6457 Å² total; per-residue (Å²): 139,85,64,74,69,49,63,32,66,41,82,70,84,91,48,73,28,71,24,65,43,63,44,67,67,46,83,80,74,37,83,81,41,80,89,32,41,68,59,46,50,52,56,51,50,55,44,49,72,72,58,41,47,41,77,44,69,42,88,76,57,94,48,77,87,67,34,87,86,42,86,89,65,74,82,81,80,89,88,78,90,81,65,88,80,79,67,82,78,71,80,64,84,76,78,129